Protein AF-A0A4P0YJ60-F1 (afdb_monomer)

Radius of gyration: 12.71 Å; Cα contacts (8 Å, |Δi|>4): 61; chains: 1; bounding box: 28×33×23 Å

Mean predicted aligned error: 5.78 Å

InterPro domains:
  IPR002376 Formyl transferase, N-terminal [PF00551] (11-55)
  IPR036477 Formyl transferase, N-terminal domain superfamily [SSF53328] (3-55)

Foldseek 3Di:
DDDDPDCPPVVNLVVLLVVQAQEAEAEPDDDDDDPSNQVSHPNGYDYDDPDDPPVDDPPPD

Secondary structure (DSSP, 8-state):
----S-TTSHHHHHHHHHT--S-EEEES--SPPPHHHHTT-TT-EEEE-SS-TTTT-S---

Organism: Klebsiella pneumoniae (NCBI:txid573)

Sequence (61 aa):
MWAPEDVNHPLWIERIREMKPDVLFSFYYRNLLGDEILNLAPKGAFNLHGSLLPNIAAARR

pLDDT: mean 85.87, std 13.85, range [39.12, 97.25]

Solvent-accessible surface area (backbone atoms only — not comparable to full-atom values): 4090 Å² total; per-residue (Å²): 139,88,82,67,96,59,66,75,39,66,75,48,43,52,54,51,53,73,65,62,41,57,59,43,79,40,71,81,66,87,71,83,79,43,67,80,57,50,67,53,14,84,78,35,66,47,73,59,67,100,54,62,74,80,84,50,60,93,77,76,130

Structure (mmCIF, N/CA/C/O backbone):
data_AF-A0A4P0YJ60-F1
#
_entry.id   AF-A0A4P0YJ60-F1
#
loop_
_atom_site.group_PDB
_atom_site.id
_atom_site.type_symbol
_atom_site.label_atom_id
_atom_site.label_alt_id
_atom_site.label_comp_id
_atom_site.label_asym_id
_atom_site.label_entity_id
_atom_site.label_seq_id
_atom_site.pdbx_PDB_ins_code
_atom_site.Cartn_x
_atom_site.Cartn_y
_atom_site.Cartn_z
_atom_site.occupancy
_atom_site.B_iso_or_equiv
_atom_site.auth_seq_id
_atom_site.auth_comp_id
_atom_site.auth_asym_id
_atom_site.auth_atom_id
_atom_site.pdbx_PDB_model_num
ATOM 1 N N . MET A 1 1 ? -9.063 8.313 -16.779 1.00 54.84 1 MET A N 1
ATOM 2 C CA . MET A 1 1 ? -7.824 7.508 -16.722 1.00 54.84 1 MET A CA 1
ATOM 3 C C . MET A 1 1 ? -6.827 8.295 -15.883 1.00 54.84 1 MET A C 1
ATOM 5 O O . MET A 1 1 ? -6.630 9.464 -16.187 1.00 54.84 1 MET A O 1
ATOM 9 N N . TRP A 1 2 ? -6.306 7.726 -14.793 1.00 74.25 2 TRP A N 1
ATOM 10 C CA . TRP A 1 2 ? -5.323 8.385 -13.919 1.00 74.25 2 TRP A CA 1
ATOM 11 C C . TRP A 1 2 ? -3.960 7.722 -14.117 1.00 74.25 2 TRP A C 1
ATOM 13 O O . TRP A 1 2 ? -3.875 6.497 -14.083 1.00 74.25 2 TRP A O 1
ATOM 23 N N . ALA A 1 3 ? -2.922 8.519 -14.351 1.00 77.75 3 ALA A N 1
ATOM 24 C CA . ALA A 1 3 ? -1.544 8.056 -14.500 1.00 77.75 3 ALA A CA 1
ATOM 25 C C . ALA A 1 3 ? -0.609 9.123 -13.912 1.00 77.75 3 ALA A C 1
ATOM 27 O O . ALA A 1 3 ? -0.070 9.938 -14.661 1.00 77.75 3 ALA A O 1
ATOM 28 N N . PRO A 1 4 ? -0.50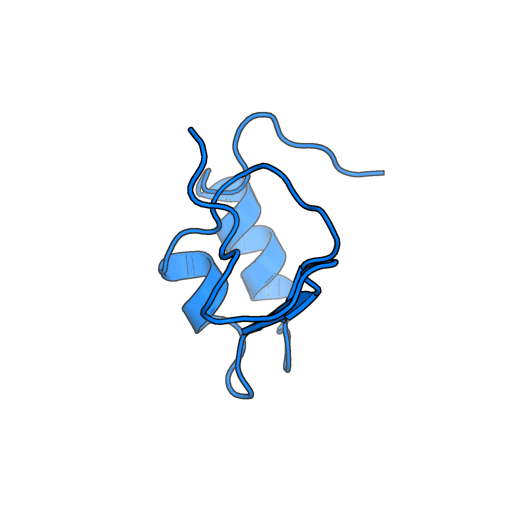8 9.210 -12.575 1.00 81.94 4 PRO A N 1
ATOM 29 C CA . PRO A 1 4 ? 0.396 10.163 -11.958 1.00 81.94 4 PRO A CA 1
ATOM 30 C C . PRO A 1 4 ? 1.846 9.781 -12.228 1.00 81.94 4 PRO A C 1
ATOM 32 O O . PRO A 1 4 ? 2.181 8.598 -12.282 1.00 81.94 4 PRO A O 1
ATOM 35 N N . GLU A 1 5 ? 2.694 10.795 -12.373 1.00 84.31 5 GLU A N 1
ATOM 36 C CA . GLU A 1 5 ? 4.143 10.606 -12.453 1.00 84.31 5 GLU A CA 1
ATOM 37 C C . GLU A 1 5 ? 4.675 9.988 -11.150 1.00 84.31 5 GLU A C 1
ATOM 39 O O . GLU A 1 5 ? 5.417 9.008 -11.193 1.00 84.31 5 GLU A O 1
ATOM 44 N N . ASP A 1 6 ? 4.173 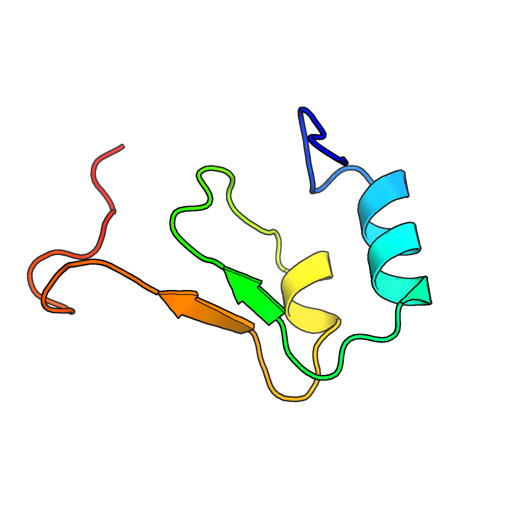10.468 -10.004 1.00 89.50 6 ASP A N 1
ATOM 45 C CA . ASP A 1 6 ? 4.395 9.882 -8.683 1.00 89.50 6 ASP A CA 1
ATOM 46 C C . ASP A 1 6 ? 3.064 9.600 -7.965 1.00 89.50 6 ASP A C 1
ATOM 48 O O . ASP A 1 6 ? 2.301 10.504 -7.613 1.00 89.50 6 ASP A O 1
ATOM 52 N N . VAL A 1 7 ? 2.783 8.315 -7.749 1.00 90.88 7 VAL A N 1
ATOM 53 C CA . VAL A 1 7 ? 1.591 7.839 -7.032 1.00 90.88 7 VAL A CA 1
ATOM 54 C C . VAL A 1 7 ? 1.680 8.079 -5.525 1.00 90.88 7 VAL A C 1
ATOM 56 O O . VAL A 1 7 ? 0.648 8.150 -4.866 1.00 90.88 7 VAL A O 1
ATOM 59 N N . ASN A 1 8 ? 2.891 8.261 -4.994 1.00 93.81 8 ASN A N 1
ATOM 60 C CA . ASN A 1 8 ? 3.151 8.517 -3.579 1.00 93.81 8 ASN A CA 1
ATOM 61 C C . ASN A 1 8 ? 3.068 10.007 -3.229 1.00 93.81 8 ASN A C 1
ATOM 63 O O . ASN A 1 8 ? 3.333 10.394 -2.094 1.00 93.81 8 ASN A O 1
ATOM 67 N N . HIS A 1 9 ? 2.687 10.862 -4.180 1.00 95.06 9 HIS A N 1
ATOM 68 C CA . HIS A 1 9 ? 2.438 12.265 -3.888 1.00 95.06 9 HIS A CA 1
ATOM 69 C C . HIS A 1 9 ? 1.213 12.402 -2.950 1.00 95.06 9 HIS A C 1
ATOM 71 O O . HIS A 1 9 ? 0.184 11.773 -3.219 1.00 95.06 9 HIS A O 1
ATOM 77 N N . PRO A 1 10 ? 1.244 13.268 -1.911 1.00 95.06 10 PRO A N 1
ATOM 78 C CA . PRO A 1 10 ? 0.184 13.371 -0.894 1.00 95.06 10 PRO A CA 1
ATOM 79 C C . PRO A 1 10 ? -1.238 13.519 -1.447 1.00 95.06 10 PRO A C 1
ATOM 81 O O . PRO A 1 10 ? -2.179 12.918 -0.939 1.00 95.06 10 PRO A O 1
ATOM 84 N N . LEU A 1 11 ? -1.398 14.265 -2.546 1.00 94.56 11 LEU A N 1
ATOM 85 C CA . LEU A 1 11 ? -2.688 14.417 -3.235 1.00 94.56 11 LEU A CA 1
ATOM 86 C C . LEU A 1 11 ? -3.305 13.078 -3.677 1.00 94.56 11 LEU A C 1
ATOM 88 O O . LEU A 1 11 ? -4.525 12.927 -3.652 1.00 94.56 11 LEU A O 1
ATOM 92 N N . TRP A 1 12 ? -2.486 12.114 -4.103 1.00 94.38 12 TRP A N 1
ATOM 93 C CA . TRP A 1 12 ? -2.960 10.796 -4.524 1.00 94.38 12 TRP A CA 1
ATOM 94 C C . TRP A 1 12 ? -3.211 9.877 -3.344 1.00 94.38 12 TRP A C 1
ATOM 96 O O . TRP A 1 12 ? -4.209 9.162 -3.362 1.00 94.38 12 TRP A O 1
ATOM 106 N N . ILE A 1 13 ? -2.377 9.943 -2.307 1.00 95.44 13 ILE A N 1
ATOM 107 C CA . ILE A 1 13 ? -2.597 9.203 -1.059 1.00 95.44 13 ILE A CA 1
ATOM 108 C C . ILE A 1 13 ? -3.949 9.581 -0.456 1.00 95.44 13 ILE A C 1
ATOM 110 O O . ILE A 1 13 ? -4.760 8.698 -0.182 1.00 95.44 13 ILE A O 1
ATOM 114 N N . GLU A 1 14 ? -4.243 10.877 -0.336 1.00 96.50 14 GLU A N 1
ATOM 115 C CA . GLU A 1 14 ? -5.526 11.337 0.203 1.00 96.50 14 GLU A CA 1
ATOM 116 C C . GLU A 1 14 ? -6.698 10.932 -0.690 1.00 96.50 14 GLU A C 1
ATOM 118 O O . GLU A 1 14 ? -7.711 10.429 -0.206 1.00 96.50 14 GLU A O 1
ATOM 123 N N . ARG A 1 15 ? -6.533 11.009 -2.012 1.00 94.81 15 ARG A N 1
ATOM 124 C CA . ARG A 1 15 ? -7.564 10.544 -2.940 1.00 94.81 15 ARG A CA 1
ATOM 125 C C . ARG A 1 15 ? -7.829 9.038 -2.831 1.00 94.81 15 ARG A C 1
ATOM 127 O O . ARG A 1 15 ? -8.979 8.620 -2.929 1.00 94.81 15 ARG A O 1
ATOM 134 N N . ILE A 1 16 ? -6.797 8.215 -2.637 1.00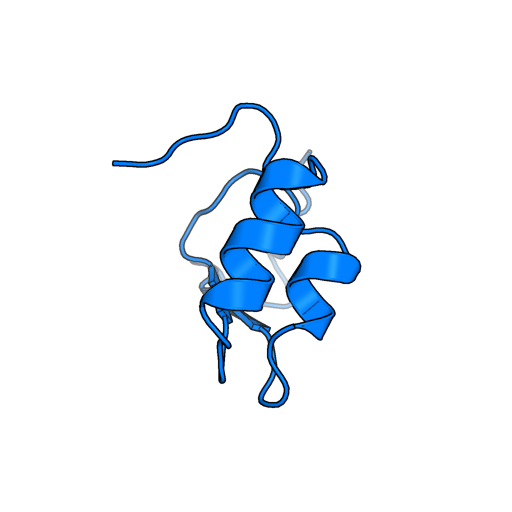 94.62 16 ILE A N 1
ATOM 135 C CA . ILE A 1 16 ? -6.942 6.766 -2.423 1.00 94.62 16 ILE A CA 1
ATOM 136 C C . ILE A 1 16 ? -7.564 6.501 -1.045 1.00 94.62 16 ILE A C 1
ATOM 138 O O . ILE A 1 16 ? -8.429 5.635 -0.927 1.00 94.62 16 ILE A O 1
ATOM 142 N N . ARG A 1 17 ? -7.205 7.275 -0.014 1.00 96.25 17 ARG A N 1
ATOM 143 C CA . ARG A 1 17 ? -7.802 7.192 1.328 1.00 96.25 17 ARG A CA 1
ATOM 144 C C . ARG A 1 17 ? -9.307 7.448 1.283 1.00 96.25 17 ARG A C 1
ATOM 146 O O . ARG A 1 17 ? -10.075 6.695 1.882 1.00 96.25 17 ARG A O 1
ATOM 153 N N . GLU A 1 18 ? -9.740 8.461 0.539 1.00 97.25 18 GLU A N 1
ATOM 154 C CA . GLU A 1 18 ? -11.158 8.795 0.354 1.00 97.25 18 GLU A CA 1
ATOM 155 C C . GLU A 1 18 ? -11.954 7.681 -0.341 1.00 97.25 18 GLU A C 1
ATOM 157 O O . GLU A 1 18 ? -13.146 7.522 -0.072 1.00 97.25 18 GLU A O 1
ATOM 162 N N . MET A 1 19 ? -11.302 6.8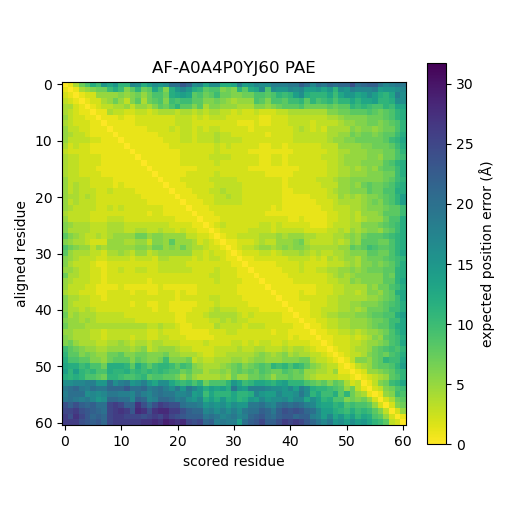65 -1.179 1.00 96.06 19 MET A N 1
ATOM 163 C CA . MET A 1 19 ? -11.926 5.694 -1.808 1.00 96.06 19 MET A CA 1
ATOM 164 C C . MET A 1 19 ? -12.193 4.549 -0.822 1.00 96.06 19 MET A C 1
ATOM 166 O O . MET A 1 19 ? -12.951 3.645 -1.164 1.00 96.06 19 MET A O 1
ATOM 170 N N . LYS A 1 20 ? -11.605 4.587 0.385 1.00 96.31 20 LYS A N 1
ATOM 171 C CA . LYS A 1 20 ? -11.755 3.575 1.446 1.00 96.31 20 LYS A CA 1
ATOM 172 C C . LYS A 1 20 ? -11.542 2.140 0.932 1.00 96.31 20 LYS A C 1
ATOM 174 O O . LYS A 1 20 ? -12.458 1.321 1.020 1.00 96.31 20 LYS A O 1
ATOM 179 N N . PRO A 1 21 ? -10.367 1.825 0.358 1.00 96.44 21 PRO A N 1
ATOM 180 C CA . PRO A 1 21 ? -10.126 0.508 -0.208 1.00 96.44 21 PRO A CA 1
ATOM 181 C C . PRO A 1 21 ? -10.127 -0.564 0.883 1.00 96.44 21 PRO A C 1
ATOM 183 O O . PRO A 1 21 ? -9.451 -0.438 1.895 1.00 96.44 21 PRO A O 1
ATOM 186 N N . ASP A 1 22 ? -10.839 -1.662 0.646 1.00 96.75 22 ASP A N 1
ATOM 187 C CA . ASP A 1 22 ? -10.721 -2.874 1.459 1.00 96.75 22 ASP A CA 1
ATOM 188 C C . ASP A 1 22 ? -9.448 -3.668 1.121 1.00 96.75 22 ASP A C 1
ATOM 190 O O . ASP A 1 22 ? -8.813 -4.234 2.009 1.00 96.75 22 ASP A O 1
ATOM 194 N N . VAL A 1 23 ? -9.103 -3.724 -0.172 1.00 95.25 23 VAL A N 1
ATOM 195 C CA . VAL A 1 23 ? -7.998 -4.495 -0.767 1.00 95.25 23 VAL A CA 1
ATOM 196 C C . VAL A 1 23 ? -7.354 -3.661 -1.877 1.00 95.25 23 VAL A C 1
ATOM 198 O O . VAL A 1 23 ? -8.064 -2.982 -2.621 1.00 95.25 23 VAL A O 1
ATOM 201 N N . LEU A 1 24 ? -6.033 -3.761 -2.045 1.00 95.62 24 LEU A N 1
ATOM 202 C CA . LEU A 1 24 ? -5.315 -3.220 -3.206 1.00 95.62 24 LEU A CA 1
ATOM 203 C C . LEU A 1 24 ? -4.798 -4.344 -4.107 1.00 95.62 24 LEU A C 1
ATOM 205 O O . LEU A 1 24 ? -4.250 -5.332 -3.624 1.00 95.62 24 LEU A O 1
ATOM 209 N N . PHE A 1 25 ? -4.920 -4.170 -5.424 1.00 92.69 25 PHE A N 1
ATOM 210 C CA . PHE A 1 25 ? -4.333 -5.071 -6.414 1.00 92.69 25 PHE A CA 1
ATOM 211 C C . PHE A 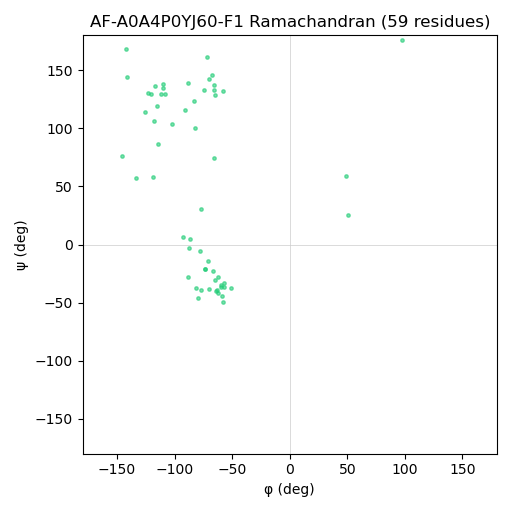1 25 ? -3.410 -4.308 -7.359 1.00 92.69 25 PHE A C 1
ATOM 213 O O . PHE A 1 25 ? -3.793 -3.294 -7.940 1.00 92.69 25 PHE A O 1
ATOM 220 N N . SER A 1 26 ? -2.200 -4.827 -7.540 1.00 90.31 26 SER A N 1
ATOM 221 C CA . SER A 1 26 ? -1.207 -4.308 -8.474 1.00 90.31 26 SER A CA 1
ATOM 222 C C . SER A 1 26 ? -0.938 -5.342 -9.566 1.00 90.31 26 SER A C 1
ATOM 224 O O . SER A 1 26 ? -0.497 -6.458 -9.289 1.00 90.31 26 SER A O 1
ATOM 226 N N . PHE A 1 27 ? -1.211 -4.971 -10.817 1.00 88.56 27 PHE A N 1
ATOM 227 C CA . PHE A 1 27 ? -1.017 -5.818 -11.995 1.00 88.56 27 PHE A CA 1
ATOM 228 C C . PHE A 1 27 ? 0.008 -5.162 -12.913 1.00 88.56 27 PHE A C 1
ATOM 230 O O . PHE A 1 27 ? -0.303 -4.157 -13.548 1.00 88.56 27 PHE A O 1
ATOM 237 N N . TYR A 1 28 ? 1.229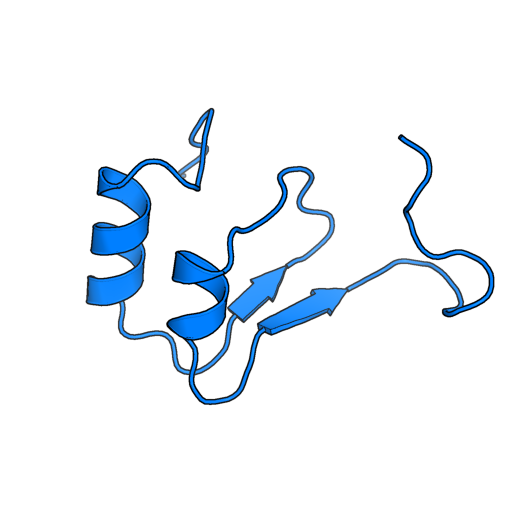 -5.703 -12.974 1.00 82.00 28 TYR A N 1
ATOM 238 C CA . TYR A 1 28 ? 2.312 -5.162 -13.815 1.00 82.00 28 TYR A CA 1
ATOM 239 C C . TYR A 1 28 ? 2.561 -3.646 -13.640 1.00 82.00 28 TYR A C 1
ATOM 241 O O . TYR A 1 28 ? 3.058 -2.975 -14.548 1.00 82.00 28 TYR A O 1
ATOM 249 N N . TYR A 1 29 ? 2.208 -3.090 -12.477 1.00 84.19 29 TYR A N 1
ATOM 250 C CA . TYR A 1 29 ? 2.426 -1.683 -12.169 1.00 84.19 29 TYR A CA 1
ATOM 251 C C . TYR A 1 29 ? 3.910 -1.453 -11.875 1.00 84.19 29 TYR A C 1
ATOM 253 O O . TYR A 1 29 ? 4.528 -2.231 -11.151 1.00 84.19 29 TYR A O 1
ATOM 261 N N . ARG A 1 30 ? 4.489 -0.412 -12.480 1.00 84.19 30 ARG A N 1
ATOM 262 C CA . ARG A 1 30 ? 5.943 -0.186 -12.478 1.00 84.19 30 ARG A CA 1
ATOM 263 C C . ARG A 1 30 ? 6.445 0.615 -11.285 1.00 84.19 30 ARG A C 1
ATOM 265 O O . ARG A 1 30 ? 7.596 0.450 -10.900 1.00 84.19 30 ARG A O 1
ATOM 272 N N . ASN A 1 31 ? 5.602 1.474 -10.721 1.00 85.69 31 ASN A N 1
ATOM 273 C CA . ASN A 1 31 ? 6.021 2.349 -9.637 1.00 85.69 31 ASN A CA 1
ATOM 274 C C . ASN A 1 31 ? 5.826 1.630 -8.304 1.00 85.69 31 ASN A C 1
ATOM 276 O O . ASN A 1 31 ? 4.813 0.962 -8.082 1.00 85.69 31 ASN A O 1
ATOM 280 N N . LEU A 1 32 ? 6.798 1.784 -7.410 1.00 88.75 32 LEU A N 1
ATOM 281 C CA . LEU A 1 32 ? 6.677 1.278 -6.054 1.00 88.75 32 LEU A CA 1
ATOM 282 C C . LEU A 1 32 ? 5.553 2.035 -5.332 1.00 88.75 32 LEU A C 1
ATOM 284 O O . LEU A 1 32 ? 5.534 3.268 -5.327 1.00 88.75 32 LEU A O 1
ATOM 288 N N . LEU A 1 33 ? 4.627 1.290 -4.728 1.00 91.56 33 LEU A N 1
ATOM 289 C CA . LEU A 1 33 ? 3.637 1.847 -3.811 1.00 91.56 33 LEU A CA 1
ATOM 290 C C . LEU A 1 33 ? 4.280 1.962 -2.431 1.00 91.56 33 LEU A C 1
ATOM 292 O O . LEU A 1 33 ? 4.770 0.967 -1.902 1.00 91.56 33 LEU A O 1
ATOM 296 N N . GLY A 1 34 ? 4.289 3.166 -1.872 1.00 93.19 34 GLY A N 1
ATOM 297 C CA . GLY A 1 34 ? 4.791 3.426 -0.532 1.00 93.19 34 GLY A CA 1
ATOM 298 C C . GLY A 1 34 ? 3.864 2.877 0.549 1.00 93.19 34 GLY A C 1
ATOM 299 O O . GLY A 1 34 ? 2.671 2.644 0.324 1.00 93.19 34 GLY A O 1
ATOM 300 N N . ASP A 1 35 ? 4.414 2.725 1.751 1.00 94.81 35 ASP A N 1
ATOM 301 C CA . ASP A 1 35 ? 3.708 2.162 2.905 1.00 94.81 35 ASP A CA 1
ATOM 302 C C . ASP A 1 35 ? 2.429 2.932 3.248 1.00 94.81 35 ASP A C 1
ATOM 304 O O . ASP A 1 35 ? 1.439 2.329 3.655 1.00 94.81 35 ASP A O 1
ATOM 308 N N . GLU A 1 36 ? 2.406 4.252 3.039 1.00 95.81 36 GLU A N 1
ATOM 309 C CA . GLU A 1 36 ? 1.204 5.057 3.273 1.00 95.81 36 GLU A CA 1
ATOM 310 C C . GLU A 1 36 ? 0.021 4.603 2.423 1.00 95.81 36 GLU A C 1
ATOM 312 O O . GLU A 1 36 ? -1.097 4.627 2.917 1.00 95.81 36 GLU A O 1
ATOM 317 N N . ILE A 1 3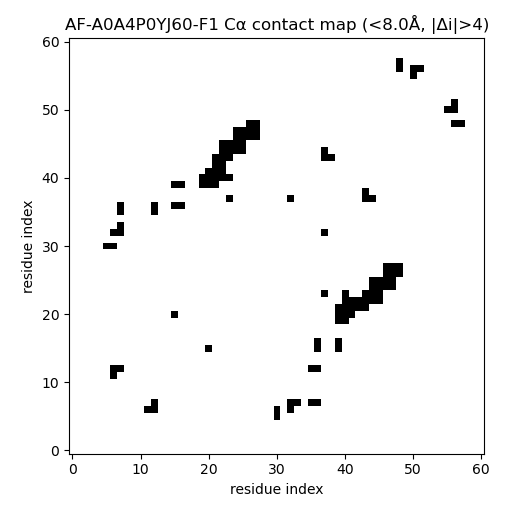7 ? 0.255 4.147 1.188 1.00 95.62 37 ILE A N 1
ATOM 318 C CA . ILE A 1 37 ? -0.790 3.616 0.307 1.00 95.62 37 ILE A CA 1
ATOM 319 C C . ILE A 1 37 ? -1.121 2.176 0.690 1.00 95.62 37 ILE A C 1
ATOM 321 O O . ILE A 1 37 ? -2.293 1.820 0.793 1.00 95.62 37 ILE A O 1
ATOM 325 N N . LEU A 1 38 ? -0.098 1.344 0.909 1.00 94.94 38 LEU A N 1
ATOM 326 C CA . LEU A 1 38 ? -0.274 -0.076 1.228 1.00 94.94 38 LEU A CA 1
ATOM 327 C C . LEU A 1 38 ? -1.083 -0.278 2.517 1.00 94.94 38 LEU A C 1
ATOM 329 O O . LEU A 1 38 ? -1.920 -1.177 2.581 1.00 94.94 38 LEU A O 1
ATOM 333 N N . ASN A 1 39 ? -0.892 0.599 3.503 1.00 95.50 39 ASN A N 1
ATOM 334 C CA . ASN A 1 39 ? -1.590 0.554 4.785 1.00 95.50 39 ASN A CA 1
ATOM 335 C C . ASN A 1 39 ? -3.035 1.083 4.733 1.00 95.50 39 ASN A C 1
ATOM 337 O O . ASN A 1 39 ? -3.750 0.972 5.727 1.00 95.50 39 ASN A O 1
ATOM 341 N N . LEU A 1 40 ? -3.500 1.635 3.602 1.00 96.62 40 LEU A N 1
ATOM 342 C CA . LEU A 1 40 ? -4.901 2.059 3.454 1.00 96.62 40 LEU A CA 1
ATOM 343 C C . LEU A 1 40 ? -5.864 0.879 3.293 1.00 96.62 40 LEU A C 1
ATOM 345 O O . LEU A 1 40 ? -7.054 1.052 3.541 1.00 96.62 40 LEU A O 1
ATOM 349 N N . ALA A 1 41 ? -5.370 -0.294 2.881 1.00 96.69 41 ALA A N 1
ATOM 350 C CA . ALA A 1 41 ? -6.188 -1.477 2.640 1.00 96.69 41 ALA A CA 1
ATOM 351 C C . ALA A 1 41 ? -6.077 -2.492 3.791 1.00 96.69 41 ALA A C 1
ATOM 353 O O . ALA A 1 41 ? -5.096 -3.238 3.861 1.00 96.69 41 ALA A O 1
ATOM 354 N N . PRO A 1 42 ? -7.085 -2.596 4.678 1.00 94.31 42 PRO A N 1
ATOM 355 C CA . PRO A 1 42 ? -7.008 -3.434 5.875 1.00 94.31 42 PRO A CA 1
ATOM 356 C C . PRO A 1 42 ? -6.935 -4.936 5.573 1.00 94.31 42 PRO A C 1
ATOM 358 O O . PRO A 1 42 ? -6.447 -5.698 6.403 1.00 94.31 42 PRO A O 1
ATOM 361 N N . LYS A 1 43 ? -7.404 -5.387 4.401 1.00 95.69 43 LYS A N 1
ATOM 362 C CA . LYS A 1 43 ? -7.299 -6.794 3.969 1.00 95.69 43 LYS A CA 1
ATOM 363 C C . LYS A 1 43 ? -6.036 -7.061 3.139 1.00 95.69 43 LYS A C 1
ATOM 365 O O . LYS A 1 43 ? -5.861 -8.168 2.634 1.00 95.69 43 LYS A O 1
ATOM 370 N N . GLY A 1 44 ? -5.159 -6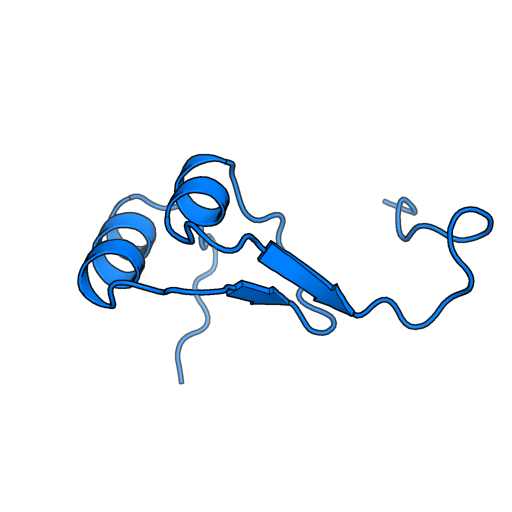.064 3.024 1.00 92.19 44 GLY A N 1
ATOM 371 C CA . GLY A 1 44 ? -3.851 -6.164 2.395 1.00 92.19 44 GLY A CA 1
ATOM 372 C C . GLY A 1 44 ? -3.796 -5.682 0.946 1.00 92.19 44 GLY A C 1
ATOM 373 O O . GLY A 1 44 ? -4.794 -5.312 0.320 1.00 92.19 44 GLY A O 1
ATOM 374 N N . ALA A 1 45 ? -2.573 -5.706 0.421 1.00 94.12 45 ALA A N 1
ATOM 375 C CA . ALA A 1 45 ? -2.236 -5.359 -0.949 1.00 94.12 45 ALA A CA 1
ATOM 376 C C . ALA A 1 45 ? -1.571 -6.558 -1.637 1.00 94.12 45 ALA A C 1
ATOM 378 O O . ALA A 1 45 ? -0.614 -7.132 -1.119 1.00 94.12 45 ALA A O 1
ATOM 379 N N . PHE A 1 46 ? -2.068 -6.926 -2.815 1.00 91.75 46 PHE A N 1
ATOM 380 C CA . PHE A 1 46 ? -1.613 -8.090 -3.568 1.00 91.75 46 PHE A CA 1
ATOM 381 C C . PHE A 1 46 ? -1.018 -7.655 -4.903 1.00 91.75 46 PHE A C 1
ATOM 383 O O . PHE A 1 46 ? -1.583 -6.822 -5.614 1.00 91.75 46 PHE A O 1
ATOM 390 N N . ASN A 1 47 ? 0.115 -8.245 -5.271 1.00 89.56 47 ASN A N 1
ATOM 391 C CA . ASN A 1 47 ? 0.730 -8.041 -6.576 1.00 89.56 47 ASN A CA 1
ATOM 392 C C . ASN A 1 47 ? 0.613 -9.321 -7.408 1.00 89.56 47 ASN A C 1
ATOM 394 O O . ASN A 1 47 ? 0.889 -10.414 -6.913 1.00 89.56 47 ASN A O 1
ATOM 398 N N . LEU A 1 48 ? 0.219 -9.182 -8.672 1.00 86.88 48 LEU A N 1
ATOM 399 C CA . LEU A 1 48 ? 0.326 -10.260 -9.644 1.00 86.88 48 LEU A CA 1
ATOM 400 C C . LEU A 1 48 ? 1.675 -10.162 -10.347 1.00 86.88 48 LEU A C 1
ATOM 402 O O . LEU A 1 48 ? 1.922 -9.227 -11.114 1.00 86.88 48 LEU A O 1
ATOM 406 N N . HIS A 1 49 ? 2.497 -11.185 -10.142 1.00 82.56 49 HIS A N 1
ATOM 407 C CA . HIS A 1 49 ? 3.775 -11.320 -10.810 1.00 82.56 49 HIS A CA 1
ATOM 408 C C . HIS A 1 49 ? 3.747 -12.500 -11.790 1.00 82.56 49 HIS A C 1
ATOM 410 O O . HIS A 1 49 ? 3.351 -13.605 -11.430 1.00 82.56 49 HIS A O 1
ATOM 416 N N . GLY A 1 50 ? 4.155 -12.273 -13.041 1.00 81.62 50 GLY A N 1
ATOM 417 C CA . GLY A 1 50 ? 4.145 -13.278 -14.114 1.00 81.62 50 GLY A CA 1
ATOM 418 C C . GLY A 1 50 ? 5.286 -14.300 -14.040 1.00 81.62 50 GLY A C 1
ATOM 419 O O . GLY A 1 50 ? 5.768 -14.744 -15.079 1.00 81.62 50 GLY A O 1
ATOM 420 N N . SER A 1 51 ? 5.771 -14.629 -12.843 1.00 82.06 51 SER A N 1
ATOM 421 C CA . SER A 1 51 ? 6.916 -15.518 -12.642 1.00 82.06 51 SER A CA 1
ATOM 422 C C . SER A 1 51 ? 6.727 -16.426 -11.417 1.00 82.06 51 SER A C 1
ATOM 424 O O . SER A 1 51 ? 5.834 -16.222 -10.592 1.00 82.06 51 SER A O 1
ATOM 426 N N . LEU A 1 52 ? 7.594 -17.433 -11.288 1.00 80.81 52 LEU A N 1
ATOM 427 C CA . LEU A 1 52 ? 7.629 -18.328 -10.135 1.00 80.81 52 LEU A CA 1
ATOM 428 C C . LEU A 1 52 ? 8.420 -17.687 -8.983 1.00 80.81 52 LEU A C 1
ATOM 430 O O . LEU A 1 52 ? 9.655 -17.720 -8.958 1.00 80.81 52 LEU A O 1
ATOM 434 N N . LEU A 1 53 ? 7.707 -17.118 -8.011 1.00 79.50 53 LEU A N 1
ATOM 435 C CA . LEU A 1 53 ? 8.288 -16.676 -6.739 1.00 79.50 53 LEU A CA 1
ATOM 436 C C . LEU A 1 53 ? 8.707 -17.893 -5.882 1.00 79.50 53 LEU A C 1
ATOM 438 O O . LEU A 1 53 ? 8.001 -18.902 -5.895 1.00 79.50 53 LEU A O 1
ATOM 442 N N . PRO A 1 54 ? 9.833 -17.836 -5.136 1.00 78.00 54 PRO A N 1
ATOM 443 C CA . PRO A 1 54 ? 10.748 -16.696 -4.970 1.00 78.00 54 PRO A CA 1
ATOM 444 C C . PRO A 1 54 ? 11.859 -16.614 -6.036 1.00 78.00 54 PRO A C 1
ATOM 446 O O . PRO A 1 54 ? 12.654 -15.679 -6.015 1.00 78.00 54 PRO A O 1
ATOM 449 N N . ASN A 1 55 ? 11.936 -17.584 -6.953 1.00 64.50 55 ASN A N 1
ATOM 450 C CA . ASN A 1 55 ? 13.082 -17.787 -7.847 1.00 64.50 55 ASN A CA 1
ATOM 451 C C . ASN A 1 55 ? 13.294 -16.622 -8.838 1.00 64.50 55 ASN A C 1
ATOM 453 O O . ASN A 1 55 ? 14.423 -16.313 -9.208 1.00 64.50 55 ASN A O 1
ATOM 457 N N . ILE A 1 56 ? 12.213 -15.942 -9.240 1.00 60.72 56 ILE A N 1
ATOM 458 C CA .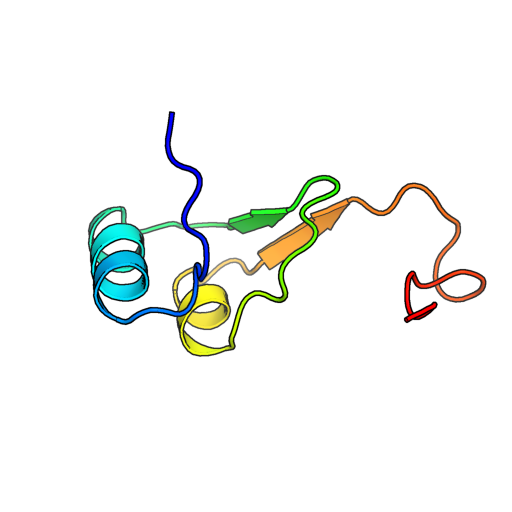 ILE A 1 56 ? 12.263 -14.783 -10.145 1.00 60.72 56 ILE A CA 1
ATOM 459 C C . ILE A 1 56 ? 11.391 -13.649 -9.591 1.00 60.72 56 ILE A C 1
ATOM 461 O O . ILE A 1 56 ? 10.465 -13.188 -10.247 1.00 60.72 56 ILE A O 1
ATOM 465 N N . ALA A 1 57 ? 11.640 -13.171 -8.372 1.00 60.72 57 ALA A N 1
ATOM 466 C CA . ALA A 1 57 ? 11.063 -11.882 -7.983 1.00 60.72 57 ALA A CA 1
ATOM 467 C C . ALA A 1 57 ? 11.539 -10.809 -8.979 1.00 60.72 57 ALA A C 1
ATOM 469 O O . ALA A 1 57 ? 12.734 -10.751 -9.280 1.00 60.72 57 ALA A O 1
ATOM 470 N N . ALA A 1 58 ? 10.642 -9.967 -9.506 1.00 57.94 58 ALA A N 1
ATOM 471 C CA . ALA A 1 58 ? 11.034 -8.761 -10.239 1.00 57.94 58 ALA A CA 1
ATOM 472 C C . ALA A 1 58 ? 11.725 -7.763 -9.303 1.00 57.94 58 ALA A C 1
ATOM 474 O O . ALA A 1 58 ? 11.183 -6.738 -8.920 1.00 57.94 58 ALA A O 1
ATOM 475 N N . ALA A 1 59 ? 12.959 -8.088 -8.953 1.00 52.62 59 ALA A N 1
ATOM 476 C CA . ALA A 1 59 ? 13.986 -7.189 -8.480 1.00 52.62 59 ALA A CA 1
ATOM 477 C C . ALA A 1 59 ? 15.136 -7.273 -9.492 1.00 52.62 59 ALA A C 1
ATOM 479 O O . ALA A 1 59 ? 16.261 -7.656 -9.183 1.00 52.62 59 ALA A O 1
ATOM 480 N N . ARG A 1 60 ? 14.842 -6.966 -10.757 1.00 44.34 60 ARG A N 1
ATOM 481 C CA . ARG A 1 60 ? 15.873 -6.576 -11.718 1.00 44.34 60 ARG A CA 1
ATOM 482 C C . ARG A 1 60 ? 15.602 -5.130 -12.088 1.00 44.34 60 ARG A C 1
ATOM 484 O O . ARG A 1 60 ? 14.892 -4.909 -13.053 1.00 44.34 60 ARG A O 1
ATOM 491 N N . ARG A 1 61 ? 16.170 -4.248 -11.254 1.00 39.12 61 ARG A N 1
ATOM 492 C CA . ARG A 1 61 ? 16.365 -2.797 -11.417 1.00 39.12 61 ARG A CA 1
ATOM 493 C C . ARG A 1 61 ? 15.221 -2.022 -12.061 1.00 39.12 61 ARG A C 1
ATOM 495 O O . ARG A 1 61 ? 15.045 -2.135 -13.289 1.00 39.12 61 ARG A O 1
#

Nearest PDB structures (foldseek):
  5j63-assembly1_A  TM=9.993E-01  e=1.338E-05  Escherichia coli H736
  4wkg-assembly1_F  TM=9.920E-01  e=1.007E-05  Escherichia coli K-12
  4wkg-assembly1_C  TM=9.831E-01  e=8.734E-06  Escherichia coli K-12
  4wkg-assembly1_D  TM=9.863E-01  e=1.657E-05  Escherichia coli K-12
  4wkg-assembly1_A  TM=9.853E-01  e=1.779E-05  Escherichia coli K-12